Protein AF-0000000076778149 (afdb_homodimer)

Solvent-accessible surface area (backbone atoms only — not comparable to full-atom values): 8488 Å² total; per-residue (Å²): 117,66,64,64,52,49,52,50,54,50,52,51,50,52,52,38,50,49,49,32,50,40,28,52,49,43,39,54,50,60,76,60,55,52,89,87,49,59,64,45,72,48,73,54,63,72,42,43,56,96,41,44,68,60,49,40,50,53,34,48,50,52,28,49,51,37,50,51,53,50,53,53,50,63,70,70,106,116,65,65,62,51,50,50,51,51,50,52,50,50,51,52,39,52,50,49,34,51,40,29,52,48,44,40,53,50,63,75,60,55,52,90,86,50,61,64,45,73,48,74,56,65,72,42,44,56,95,41,43,68,61,49,40,50,53,35,49,50,51,30,51,51,37,50,52,52,49,52,52,51,63,72,71,106

Organism: Aegilops tauschii subsp. strangulata (NCBI:txid200361)

Structure (mmCIF, N/CA/C/O backbone):
data_AF-0000000076778149-model_v1
#
loop_
_entity.id
_entity.type
_entity.pdbx_description
1 polymer 'Prefoldin subunit 1'
#
loop_
_atom_site.group_PDB
_atom_site.id
_atom_site.type_symbol
_atom_site.label_atom_id
_atom_site.label_alt_id
_atom_site.label_comp_id
_atom_site.label_asym_id
_atom_site.label_entity_id
_atom_site.label_seq_id
_atom_site.pdbx_PDB_ins_code
_atom_site.Cartn_x
_atom_site.Cartn_y
_atom_site.Cartn_z
_atom_site.occupancy
_atom_site.B_iso_or_equiv
_atom_site.auth_seq_id
_atom_site.auth_comp_id
_atom_site.auth_asym_id
_atom_site.auth_atom_id
_atom_site.pdbx_PDB_model_num
ATOM 1 N N . MET A 1 1 ? 15.352 -26.203 -13.938 1 41.06 1 MET A N 1
ATOM 2 C CA . MET A 1 1 ? 14.609 -25.75 -12.766 1 41.06 1 MET A CA 1
ATOM 3 C C . MET A 1 1 ? 14.938 -24.312 -12.422 1 41.06 1 MET A C 1
ATOM 5 O O . MET A 1 1 ? 14.406 -23.75 -11.461 1 41.06 1 MET A O 1
ATOM 9 N N . ALA A 1 2 ? 16.156 -23.906 -12.734 1 57.62 2 ALA A N 1
ATOM 10 C CA . ALA A 1 2 ? 16.781 -22.578 -12.625 1 57.62 2 ALA A CA 1
ATOM 11 C C . ALA A 1 2 ? 15.992 -21.547 -13.414 1 57.62 2 ALA A C 1
ATOM 13 O O . ALA A 1 2 ? 15.859 -20.391 -12.977 1 57.62 2 ALA A O 1
ATOM 14 N N . ALA A 1 3 ? 15.367 -22 -14.594 1 59.72 3 ALA A N 1
ATOM 15 C CA . ALA A 1 3 ? 14.641 -21.062 -15.445 1 59.72 3 ALA A CA 1
ATOM 16 C C . ALA A 1 3 ? 13.391 -20.547 -14.742 1 59.72 3 ALA A C 1
ATOM 18 O O . ALA A 1 3 ? 13.062 -19.359 -14.836 1 59.72 3 ALA A O 1
ATOM 19 N N . ALA A 1 4 ? 12.742 -21.547 -14.016 1 67.88 4 ALA A N 1
ATOM 20 C CA . ALA A 1 4 ? 11.5 -21.172 -13.344 1 67.88 4 ALA A CA 1
ATOM 21 C C . ALA A 1 4 ? 11.758 -20.203 -12.203 1 67.88 4 ALA A C 1
ATOM 23 O O . ALA A 1 4 ? 11.008 -19.25 -12.008 1 67.88 4 ALA A O 1
ATOM 24 N N . ALA A 1 5 ? 13 -20.422 -11.633 1 71.62 5 ALA A N 1
ATOM 25 C CA . ALA A 1 5 ? 13.375 -1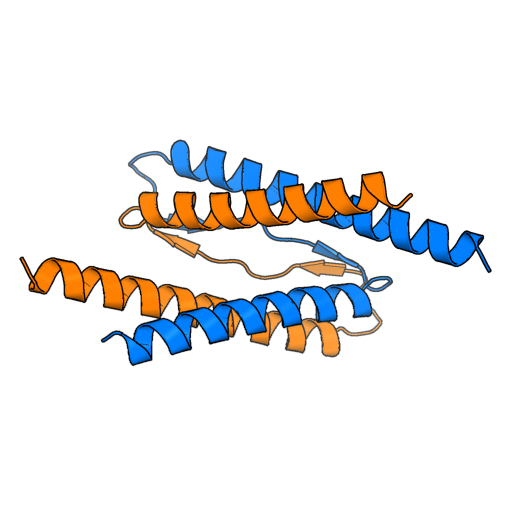9.547 -10.523 1 71.62 5 ALA A CA 1
ATOM 26 C C . ALA A 1 5 ? 13.711 -18.141 -11.031 1 71.62 5 ALA A C 1
ATOM 28 O O . ALA A 1 5 ? 13.359 -17.141 -10.398 1 71.62 5 ALA A O 1
ATOM 29 N N . GLY A 1 6 ? 14.289 -18.141 -12.172 1 74.25 6 GLY A N 1
ATOM 30 C CA . GLY A 1 6 ? 14.641 -16.859 -12.758 1 74.25 6 GLY A CA 1
ATOM 31 C C . GLY A 1 6 ? 13.43 -16.031 -13.156 1 74.25 6 GLY A C 1
ATOM 32 O O . GLY A 1 6 ? 13.406 -14.812 -12.961 1 74.25 6 GLY A O 1
ATOM 33 N N . LYS A 1 7 ? 12.453 -16.797 -13.656 1 81.25 7 LYS A N 1
ATOM 34 C CA . LYS A 1 7 ? 11.234 -16.109 -14.078 1 81.25 7 LYS A CA 1
ATOM 35 C C . LYS A 1 7 ? 10.492 -15.531 -12.883 1 81.25 7 LYS A C 1
ATOM 37 O O . LYS A 1 7 ? 9.93 -14.438 -12.969 1 81.25 7 LYS A O 1
ATOM 42 N N . GLU A 1 8 ? 10.625 -16.297 -11.797 1 81 8 GLU A N 1
ATOM 43 C CA . GLU A 1 8 ? 9.938 -15.82 -10.602 1 81 8 GLU A CA 1
ATOM 44 C C . GLU A 1 8 ? 10.594 -14.562 -10.047 1 81 8 GLU A C 1
ATOM 46 O O . GLU A 1 8 ? 9.906 -13.633 -9.625 1 81 8 GLU A O 1
ATOM 51 N N . VAL A 1 9 ? 11.922 -14.539 -10.141 1 83.81 9 VAL A N 1
ATOM 52 C CA . VAL A 1 9 ? 12.648 -13.375 -9.648 1 83.81 9 VAL A CA 1
ATOM 53 C C . VAL A 1 9 ? 12.367 -12.172 -10.547 1 83.81 9 VAL A C 1
ATOM 55 O O . VAL A 1 9 ? 12.188 -11.055 -10.055 1 83.81 9 VAL A O 1
ATOM 58 N N . ASP A 1 10 ? 12.234 -12.43 -11.789 1 85.5 10 ASP A N 1
ATOM 59 C CA . ASP A 1 10 ? 11.953 -11.359 -12.734 1 85.5 10 ASP A CA 1
ATOM 60 C C . ASP A 1 10 ? 10.562 -10.773 -12.5 1 85.5 10 ASP A C 1
ATOM 62 O O . ASP A 1 10 ? 10.375 -9.555 -12.547 1 85.5 10 ASP A O 1
ATOM 66 N N . MET A 1 11 ? 9.664 -11.633 -12.219 1 83.12 11 MET A N 1
ATOM 67 C CA . MET A 1 11 ? 8.289 -11.188 -11.977 1 83.12 11 MET A CA 1
ATOM 68 C C . MET A 1 11 ? 8.195 -10.383 -10.688 1 83.12 11 MET A C 1
ATOM 70 O O . MET A 1 11 ? 7.477 -9.375 -10.633 1 83.12 11 MET A O 1
ATOM 74 N N . LYS A 1 12 ? 8.961 -10.805 -9.781 1 83.19 12 LYS A N 1
ATOM 75 C CA . LYS A 1 12 ? 8.977 -10.07 -8.516 1 83.19 12 LYS A CA 1
ATOM 76 C C . LYS A 1 12 ? 9.594 -8.688 -8.695 1 83.19 12 LYS A C 1
ATOM 78 O O . LYS A 1 12 ? 9.109 -7.707 -8.133 1 83.19 12 LYS A O 1
ATOM 83 N N . LYS A 1 13 ? 10.562 -8.703 -9.469 1 88.88 13 LYS A N 1
ATOM 84 C CA . LYS A 1 13 ? 11.211 -7.426 -9.742 1 88.88 13 LYS A CA 1
ATOM 85 C C . LYS A 1 13 ? 10.266 -6.469 -10.461 1 88.88 13 LYS A C 1
ATOM 87 O O . LYS A 1 13 ? 10.195 -5.281 -10.125 1 88.88 13 LYS A O 1
ATOM 92 N N . MET A 1 14 ? 9.555 -6.969 -11.312 1 87.06 14 MET A N 1
ATOM 93 C CA . MET A 1 14 ? 8.602 -6.16 -12.07 1 87.06 14 MET A CA 1
ATOM 94 C C . MET A 1 14 ? 7.516 -5.602 -11.156 1 87.06 14 MET A C 1
ATOM 96 O O . MET A 1 14 ? 7.16 -4.426 -11.258 1 87.06 14 MET A O 1
ATOM 100 N N . GLU A 1 15 ? 7.082 -6.387 -10.289 1 85.44 15 GLU A N 1
ATOM 101 C CA . GLU A 1 15 ? 6.043 -5.957 -9.359 1 85.44 15 GLU A CA 1
ATOM 102 C C . GLU A 1 15 ? 6.559 -4.871 -8.414 1 85.44 15 GLU A C 1
ATOM 104 O O . GLU A 1 15 ? 5.848 -3.908 -8.117 1 85.44 15 GLU A O 1
ATOM 109 N N . LEU A 1 16 ? 7.758 -5.062 -8.023 1 89 16 LEU A N 1
ATOM 110 C CA . LEU A 1 16 ? 8.359 -4.078 -7.129 1 89 16 LEU A CA 1
ATOM 111 C C . LEU A 1 16 ? 8.586 -2.752 -7.848 1 89 16 LEU A C 1
ATOM 113 O O . LEU A 1 16 ? 8.414 -1.685 -7.258 1 89 16 LEU A O 1
ATOM 117 N N . MET A 1 17 ? 8.875 -2.877 -9.062 1 92.88 17 MET A N 1
ATOM 118 C CA . MET A 1 17 ? 9.062 -1.663 -9.852 1 92.88 17 MET A CA 1
ATOM 119 C C . MET A 1 17 ? 7.746 -0.909 -10.008 1 92.88 17 MET A C 1
ATOM 121 O O . MET A 1 17 ? 7.723 0.323 -9.961 1 92.88 17 MET A O 1
ATOM 125 N N . LYS A 1 18 ? 6.746 -1.643 -10.156 1 89.31 18 LYS A N 1
ATOM 126 C CA . LYS A 1 18 ? 5.422 -1.029 -10.219 1 89.31 18 LYS A CA 1
ATOM 127 C C . LYS A 1 18 ? 5.055 -0.363 -8.898 1 89.31 18 LYS A C 1
ATOM 129 O O . LYS A 1 18 ? 4.496 0.734 -8.883 1 89.31 18 LYS A O 1
ATOM 134 N N . GLU A 1 19 ? 5.395 -1.035 -7.875 1 90.5 19 GLU A N 1
ATOM 135 C CA . GLU A 1 19 ? 5.121 -0.503 -6.543 1 90.5 19 GLU A CA 1
ATOM 136 C C . GLU A 1 19 ? 5.895 0.786 -6.293 1 90.5 19 GLU A C 1
ATOM 138 O O . GLU A 1 19 ? 5.348 1.753 -5.758 1 90.5 19 GLU A O 1
ATOM 143 N N . VAL A 1 20 ? 7.129 0.794 -6.688 1 95.25 20 V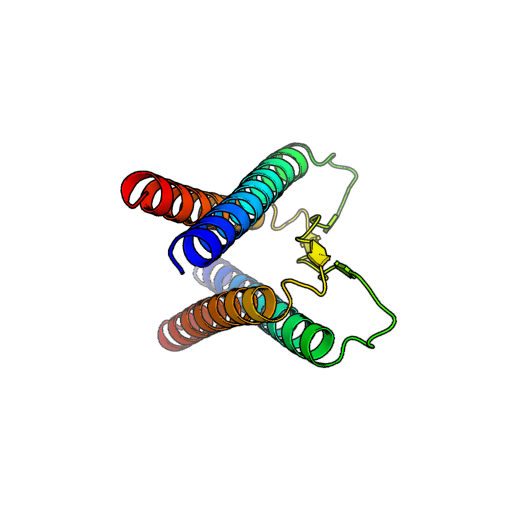AL A N 1
ATOM 144 C CA . VAL A 1 20 ? 7.969 1.981 -6.555 1 95.25 20 VAL A CA 1
ATOM 145 C C . VAL A 1 20 ? 7.34 3.146 -7.32 1 95.25 20 VAL A C 1
ATOM 147 O O . VAL A 1 20 ? 7.172 4.238 -6.77 1 95.25 20 VAL A O 1
ATOM 150 N N . ARG A 1 21 ? 7 2.846 -8.508 1 94.81 21 ARG A N 1
ATOM 151 C CA . ARG A 1 21 ? 6.398 3.891 -9.336 1 94.81 21 ARG A CA 1
ATOM 152 C C . ARG A 1 21 ? 5.09 4.383 -8.727 1 94.81 21 ARG A C 1
ATOM 154 O O . ARG A 1 21 ? 4.824 5.586 -8.695 1 94.81 21 ARG A O 1
ATOM 161 N N . ALA A 1 22 ? 4.285 3.482 -8.227 1 92.62 22 ALA A N 1
ATOM 162 C CA . ALA A 1 22 ? 2.994 3.836 -7.637 1 92.62 22 ALA A CA 1
ATOM 163 C C . ALA A 1 22 ? 3.17 4.781 -6.453 1 92.62 22 ALA A C 1
ATOM 165 O O . ALA A 1 22 ? 2.432 5.758 -6.312 1 92.62 22 ALA A O 1
ATOM 166 N N . HIS A 1 23 ? 4.184 4.504 -5.637 1 94.56 23 HIS A N 1
ATOM 167 C CA . HIS A 1 23 ? 4.422 5.359 -4.477 1 94.56 23 HIS A CA 1
ATOM 168 C C . HIS A 1 23 ? 4.984 6.711 -4.898 1 94.56 23 HIS A C 1
ATOM 170 O O . HIS A 1 23 ? 4.621 7.742 -4.324 1 94.56 23 HIS A O 1
ATOM 176 N N . GLN A 1 24 ? 5.809 6.703 -5.973 1 96.94 24 GLN A N 1
ATOM 177 C CA . GLN A 1 24 ? 6.355 7.953 -6.488 1 96.94 24 GLN A CA 1
ATOM 178 C C . GLN A 1 24 ? 5.25 8.844 -7.055 1 96.94 24 GLN A C 1
ATOM 180 O O . GLN A 1 24 ? 5.215 10.047 -6.789 1 96.94 24 GLN A O 1
ATOM 185 N N . VAL A 1 25 ? 4.418 8.234 -7.723 1 95.69 25 VAL A N 1
ATOM 186 C CA . VAL A 1 25 ? 3.295 8.961 -8.305 1 95.69 25 VAL A CA 1
ATOM 187 C C . VAL A 1 25 ? 2.398 9.508 -7.199 1 95.69 25 VAL A C 1
ATOM 189 O O . VAL A 1 25 ? 2.025 10.68 -7.215 1 95.69 25 VAL A O 1
ATOM 192 N N . ALA A 1 26 ? 2.129 8.727 -6.266 1 94.69 26 ALA A N 1
ATOM 193 C CA . ALA A 1 26 ? 1.263 9.156 -5.168 1 94.69 26 ALA A CA 1
ATOM 194 C C . ALA A 1 26 ? 1.859 10.344 -4.426 1 94.69 26 ALA A C 1
ATOM 196 O O . ALA A 1 26 ? 1.153 11.305 -4.113 1 94.69 26 ALA A O 1
ATOM 197 N N . ILE A 1 27 ? 3.125 10.305 -4.219 1 96.38 27 ILE A N 1
ATOM 198 C CA . ILE A 1 27 ? 3.799 11.391 -3.521 1 96.38 27 ILE A CA 1
ATOM 199 C C . ILE A 1 27 ? 3.715 12.6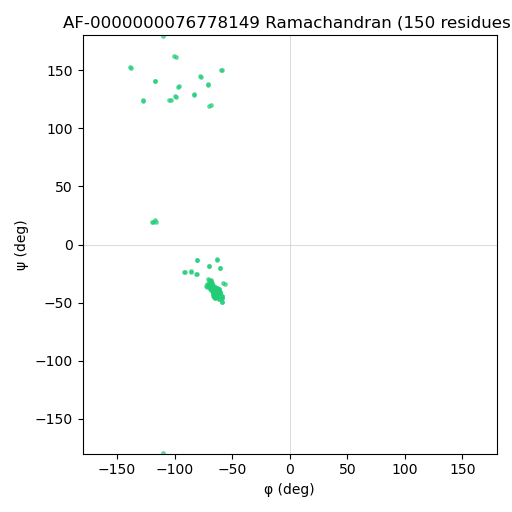72 -4.355 1 96.38 27 ILE A C 1
ATOM 201 O O . ILE A 1 27 ? 3.416 13.742 -3.832 1 96.38 27 ILE A O 1
ATOM 205 N N . GLY A 1 28 ? 3.988 12.531 -5.617 1 96.38 28 GLY A N 1
ATOM 206 C CA . GLY A 1 28 ? 3.867 13.68 -6.504 1 96.38 28 GLY A CA 1
ATOM 207 C C . GLY A 1 28 ? 2.469 14.273 -6.527 1 96.38 28 GLY A C 1
ATOM 208 O O . GLY A 1 28 ? 2.301 15.492 -6.461 1 96.38 28 GLY A O 1
ATOM 209 N N . GLU A 1 29 ? 1.438 13.406 -6.637 1 94.62 29 GLU A N 1
ATOM 210 C CA . GLU A 1 29 ? 0.051 13.859 -6.688 1 94.62 29 GLU A CA 1
ATOM 211 C C . GLU A 1 29 ? -0.365 14.516 -5.379 1 94.62 29 GLU A C 1
ATOM 213 O O . GLU A 1 29 ? -1.027 15.562 -5.383 1 94.62 29 GLU A O 1
ATOM 218 N N . LEU A 1 30 ? 0.098 13.984 -4.328 1 93.75 30 LEU A N 1
ATOM 219 C CA . LEU A 1 30 ? -0.21 14.547 -3.014 1 93.75 30 LEU A CA 1
ATOM 220 C C . LEU A 1 30 ? 0.429 15.922 -2.848 1 93.75 30 LEU A C 1
ATOM 222 O O . LEU A 1 30 ? -0.218 16.859 -2.371 1 93.75 30 LEU A O 1
ATOM 226 N N . ASN A 1 31 ? 1.622 16.031 -3.305 1 95.25 31 ASN A N 1
ATOM 227 C CA . ASN A 1 31 ? 2.355 17.281 -3.172 1 95.25 31 ASN A CA 1
ATOM 228 C C . ASN A 1 31 ? 1.773 18.375 -4.07 1 95.25 31 ASN A C 1
ATOM 230 O O . ASN A 1 31 ? 2.012 19.562 -3.846 1 95.25 31 ASN A O 1
ATOM 234 N N . ASN A 1 32 ? 1.028 17.875 -5.023 1 94.94 32 ASN A N 1
ATOM 235 C CA . ASN A 1 32 ? 0.515 18.828 -6 1 94.94 32 ASN A CA 1
ATOM 236 C C . ASN A 1 32 ? -1.009 18.891 -5.965 1 94.94 32 ASN A C 1
ATOM 238 O O . ASN A 1 32 ? -1.637 19.328 -6.938 1 94.94 32 ASN A O 1
ATOM 242 N N . LEU A 1 33 ? -1.562 18.516 -4.969 1 92.75 33 LEU A N 1
ATOM 243 C CA . LEU A 1 33 ? -3.016 18.531 -4.848 1 92.75 33 LEU A CA 1
ATOM 244 C C . LEU A 1 33 ? -3.527 19.969 -4.762 1 92.75 33 LEU A C 1
ATOM 246 O O . LEU A 1 33 ? -3.131 20.719 -3.871 1 92.75 33 LEU A O 1
ATOM 250 N N . PRO A 1 34 ? -4.32 20.344 -5.695 1 94.75 34 PRO A N 1
ATOM 251 C CA . PRO A 1 34 ? -4.852 21.703 -5.633 1 94.75 34 PRO A CA 1
ATOM 252 C C . PRO A 1 34 ? -5.637 21.969 -4.352 1 94.75 34 PRO A C 1
ATOM 254 O O . PRO A 1 34 ? -6.246 21.062 -3.793 1 94.75 34 PRO A O 1
ATOM 257 N N . PRO A 1 35 ? -5.613 23.188 -3.949 1 93 35 PRO A N 1
ATOM 258 C CA . PRO A 1 35 ? -6.328 23.547 -2.721 1 93 35 PRO A CA 1
ATOM 259 C C . PRO A 1 35 ? -7.828 23.266 -2.805 1 93 35 PRO A C 1
ATOM 261 O O . PRO A 1 35 ? -8.484 23.078 -1.776 1 93 35 PRO A O 1
ATOM 264 N N . SER A 1 36 ? -8.32 23.156 -3.961 1 93.94 36 SER A N 1
ATOM 265 C CA . SER A 1 36 ? -9.75 22.953 -4.156 1 93.94 36 SER A CA 1
ATOM 266 C C . SER A 1 36 ? -10.133 21.484 -3.949 1 93.94 36 SER A C 1
ATOM 268 O O . SER A 1 36 ? -11.312 21.156 -3.787 1 93.94 36 SER A O 1
ATOM 270 N N . ARG A 1 37 ? -9.109 20.688 -3.924 1 92.44 37 ARG A N 1
ATOM 271 C CA . ARG A 1 37 ? -9.391 19.25 -3.803 1 92.44 37 ARG A CA 1
ATOM 272 C C . ARG A 1 37 ? -9.227 18.781 -2.361 1 92.44 37 ARG A C 1
ATOM 274 O O . ARG A 1 37 ? -8.133 18.875 -1.795 1 92.44 37 ARG A O 1
ATOM 281 N N . ALA A 1 38 ? -10.266 18.125 -1.842 1 91.19 38 ALA A N 1
ATOM 282 C CA . ALA A 1 38 ? -10.312 17.75 -0.429 1 91.19 38 ALA A CA 1
ATOM 283 C C . ALA A 1 38 ? -9.719 16.359 -0.204 1 91.19 38 ALA A C 1
ATOM 285 O O . ALA A 1 38 ? -9.281 16.047 0.902 1 91.19 38 ALA A O 1
ATOM 286 N N . ALA A 1 39 ? -9.734 15.594 -1.229 1 90 39 ALA A N 1
ATOM 287 C CA . ALA A 1 39 ? -9.328 14.195 -1.046 1 90 39 ALA A CA 1
ATOM 288 C C . ALA A 1 39 ? -8.453 13.727 -2.197 1 90 39 ALA A C 1
ATOM 290 O O . ALA A 1 39 ? -8.453 14.32 -3.279 1 90 39 ALA A O 1
ATOM 291 N N . TYR A 1 40 ? -7.629 12.797 -1.913 1 91.38 40 TYR A N 1
ATOM 292 C CA . TYR A 1 40 ? -6.77 12.109 -2.871 1 91.38 40 TYR A CA 1
ATOM 293 C C . TYR A 1 40 ? -6.922 10.602 -2.76 1 91.38 40 TYR A C 1
ATOM 295 O O . TYR A 1 40 ? -6.785 10.031 -1.673 1 91.38 40 TYR A O 1
ATOM 303 N N . GLN A 1 41 ? -7.227 10.023 -3.805 1 87.56 41 GLN A N 1
ATOM 304 C CA . GLN A 1 41 ? -7.242 8.562 -3.855 1 87.56 41 GLN A CA 1
ATOM 305 C C . GLN A 1 41 ? -6.027 8.023 -4.605 1 87.56 41 GLN A C 1
ATOM 307 O O . GLN A 1 41 ? -5.859 8.289 -5.797 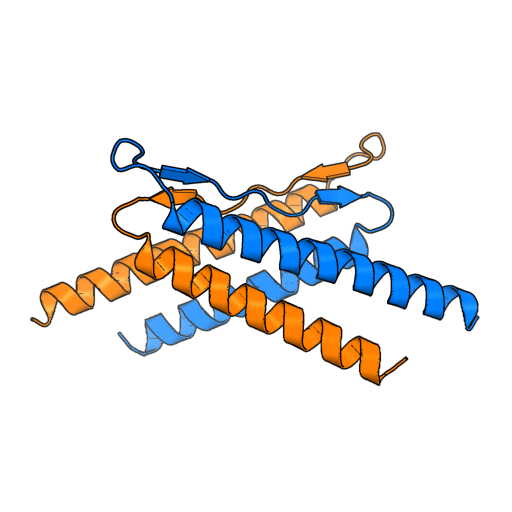1 87.56 41 GLN A O 1
ATOM 312 N N . LYS A 1 42 ? -5.344 7.242 -4.039 1 87.38 42 LYS A N 1
ATOM 313 C CA . LYS A 1 42 ? -4.141 6.648 -4.613 1 87.38 42 LYS A CA 1
ATOM 314 C C . LYS A 1 42 ? -4.492 5.535 -5.598 1 87.38 42 LYS A C 1
ATOM 316 O O . LYS A 1 42 ? -5.441 4.781 -5.379 1 87.38 42 LYS A O 1
ATOM 321 N N . THR A 1 43 ? -3.654 5.445 -6.676 1 84.94 43 THR A N 1
ATOM 322 C CA . THR A 1 43 ? -3.713 4.281 -7.551 1 84.94 43 THR A CA 1
ATOM 323 C C . THR A 1 43 ? -2.9 3.125 -6.973 1 84.94 43 THR A C 1
ATOM 325 O O . THR A 1 43 ? -1.729 3.295 -6.629 1 84.94 43 THR A O 1
ATOM 328 N N . CYS A 1 44 ? -3.512 1.969 -6.891 1 87 44 CYS A N 1
ATOM 329 C CA . CYS A 1 44 ? -2.832 0.841 -6.262 1 87 44 CYS A CA 1
ATOM 330 C C . CYS A 1 44 ? -2.457 -0.214 -7.293 1 87 44 CYS A C 1
ATOM 332 O O . CYS A 1 44 ? -2.736 -0.052 -8.484 1 87 44 CYS A O 1
ATOM 334 N N . ASN A 1 45 ? -1.873 -1.239 -6.781 1 81.06 45 ASN A N 1
ATOM 335 C CA . ASN A 1 45 ? -1.336 -2.318 -7.602 1 81.06 45 ASN A CA 1
ATOM 336 C C . ASN A 1 45 ? -2.449 -3.152 -8.234 1 81.06 45 ASN A C 1
ATOM 338 O O . ASN A 1 45 ? -3.486 -3.383 -7.605 1 81.06 45 ASN A O 1
ATOM 342 N N . ILE A 1 46 ? -2.139 -3.398 -9.438 1 85.62 46 ILE A N 1
ATOM 343 C CA . ILE A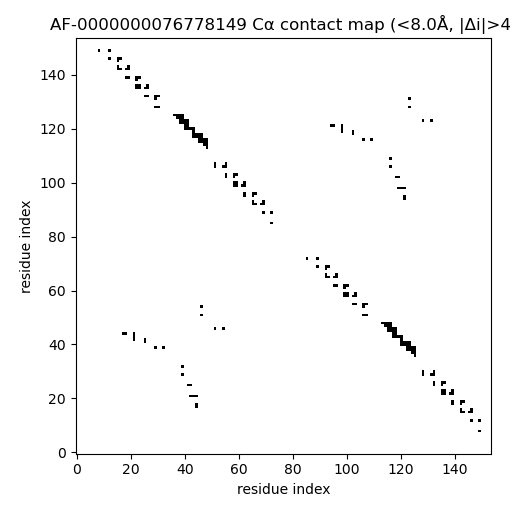 1 46 ? -2.969 -4.383 -10.133 1 85.62 46 ILE A CA 1
ATOM 344 C C . ILE A 1 46 ? -2.293 -5.75 -10.086 1 85.62 46 ILE A C 1
ATOM 346 O O . ILE A 1 46 ? -1.081 -5.859 -10.281 1 85.62 46 ILE A O 1
ATOM 350 N N . PHE A 1 47 ? -3.107 -6.734 -9.797 1 87.19 47 PHE A N 1
ATOM 351 C CA . PHE A 1 47 ? -2.607 -8.102 -9.766 1 87.19 47 PHE A CA 1
ATOM 352 C C . PHE A 1 47 ? -3.295 -8.953 -10.828 1 87.19 47 PHE A C 1
ATOM 354 O O . PHE A 1 47 ? -4.5 -8.812 -11.055 1 87.19 47 PHE A O 1
ATOM 361 N N . PHE A 1 48 ? -2.422 -9.781 -11.398 1 88.19 48 PHE A N 1
ATOM 362 C CA . PHE A 1 48 ? -2.98 -10.719 -12.367 1 88.19 48 PHE A CA 1
ATOM 363 C C . PHE A 1 48 ? -3.195 -12.086 -11.734 1 88.19 48 PHE A C 1
ATOM 365 O O . PHE A 1 48 ? -2.48 -12.469 -10.805 1 88.19 48 PHE A O 1
ATOM 372 N N . ARG A 1 49 ? -3.986 -12.859 -12.344 1 86.88 49 ARG A N 1
ATOM 373 C CA . ARG A 1 49 ? -4.363 -14.156 -11.797 1 86.88 49 ARG A CA 1
ATOM 374 C C . ARG A 1 49 ? -3.146 -15.07 -11.672 1 86.88 49 ARG A C 1
ATOM 376 O O . ARG A 1 49 ? -3.033 -15.828 -10.703 1 86.88 49 ARG A O 1
ATOM 383 N N . LYS A 1 50 ? -2.211 -15.016 -12.617 1 84.56 50 LYS A N 1
ATOM 384 C CA . LYS A 1 50 ? -1.025 -15.859 -12.602 1 84.56 50 LYS A CA 1
ATOM 385 C C . LYS A 1 50 ? -0.151 -15.562 -11.383 1 84.56 50 LYS A C 1
ATOM 387 O O . LYS A 1 50 ? 0.667 -16.391 -10.984 1 84.56 50 LYS A O 1
ATOM 392 N N . ASP A 1 51 ? -0.47 -14.406 -10.703 1 85.5 51 ASP A N 1
ATOM 393 C CA . ASP A 1 51 ? 0.366 -13.961 -9.594 1 85.5 51 ASP A CA 1
ATOM 394 C C . ASP A 1 51 ? -0.431 -13.906 -8.289 1 85.5 51 ASP A C 1
ATOM 396 O O . ASP A 1 51 ? -0.038 -13.227 -7.344 1 85.5 51 ASP A O 1
ATOM 400 N N . ILE A 1 52 ? -1.53 -14.562 -8.188 1 87.75 52 ILE A N 1
ATOM 401 C CA . ILE A 1 52 ? -2.453 -14.422 -7.07 1 87.75 52 ILE A CA 1
ATOM 402 C C . ILE A 1 52 ? -1.758 -14.836 -5.773 1 87.75 52 ILE A C 1
ATOM 404 O O . ILE A 1 52 ? -1.921 -14.18 -4.738 1 87.75 52 ILE A O 1
ATOM 408 N N . LYS A 1 53 ? -0.965 -15.852 -5.906 1 88.94 53 LYS A N 1
ATOM 409 C CA . LYS A 1 53 ? -0.302 -16.328 -4.695 1 88.94 53 LYS A CA 1
ATOM 410 C C . LYS A 1 53 ? 0.686 -15.289 -4.168 1 88.94 53 LYS A C 1
ATOM 412 O O . LYS A 1 53 ? 0.713 -15 -2.969 1 88.94 53 LYS A O 1
ATOM 417 N N . SER A 1 54 ? 1.414 -14.766 -5.074 1 88.31 54 SER A N 1
ATOM 418 C CA . SER A 1 54 ? 2.383 -13.75 -4.676 1 88.31 54 SER A CA 1
ATOM 419 C C . SER A 1 54 ? 1.687 -12.469 -4.219 1 88.31 54 SER A C 1
ATOM 421 O O . SER A 1 54 ? 2.162 -11.789 -3.305 1 88.31 54 SER A O 1
ATOM 423 N N . ALA A 1 55 ? 0.584 -12.195 -4.816 1 88.88 55 ALA A N 1
ATOM 424 C CA . ALA A 1 55 ? -0.194 -11.016 -4.426 1 88.88 55 ALA A CA 1
ATOM 425 C C . ALA A 1 55 ? -0.755 -11.18 -3.014 1 88.88 55 ALA A C 1
ATOM 427 O O . ALA A 1 55 ? -0.646 -10.266 -2.189 1 88.88 55 ALA A O 1
ATOM 428 N N . VAL A 1 56 ? -1.239 -12.328 -2.729 1 93.31 56 VAL A N 1
ATOM 429 C CA . VAL A 1 56 ? -1.783 -12.602 -1.403 1 93.31 56 VAL A CA 1
ATOM 430 C C . VAL A 1 56 ? -0.673 -12.508 -0.359 1 93.31 56 VAL A C 1
ATOM 432 O O . VAL A 1 56 ? -0.856 -11.906 0.699 1 93.31 56 VAL A O 1
ATOM 435 N N . ALA A 1 57 ? 0.44 -12.992 -0.709 1 91.81 57 ALA A N 1
ATOM 436 C CA . ALA A 1 57 ? 1.573 -12.961 0.212 1 91.81 57 ALA A CA 1
ATOM 437 C C . ALA A 1 57 ? 2.012 -11.523 0.49 1 91.81 57 ALA A C 1
ATOM 439 O O . ALA A 1 57 ? 2.293 -11.164 1.636 1 91.81 57 ALA A O 1
ATOM 440 N N . SER A 1 58 ? 2.088 -10.789 -0.52 1 88.62 58 SER A N 1
ATOM 441 C CA . SER A 1 58 ? 2.492 -9.391 -0.37 1 88.62 58 SER A CA 1
ATOM 442 C C . SER A 1 58 ? 1.479 -8.609 0.459 1 88.62 58 SER A C 1
ATOM 444 O O . SER A 1 58 ? 1.857 -7.824 1.332 1 88.62 58 SER A O 1
ATOM 446 N N . GLN A 1 59 ? 0.186 -8.875 0.241 1 92.44 59 GLN A N 1
ATOM 447 C CA . GLN A 1 59 ? -0.853 -8.188 1.005 1 92.44 59 GLN A CA 1
ATOM 448 C C . GLN A 1 59 ? -0.86 -8.656 2.459 1 92.44 59 GLN A C 1
ATOM 450 O O . GLN A 1 59 ? -1.118 -7.859 3.367 1 92.44 59 GLN A O 1
ATOM 455 N N . GLN A 1 60 ? -0.542 -9.875 2.641 1 95.62 60 GLN A N 1
ATOM 456 C CA . GLN A 1 60 ? -0.463 -10.406 4 1 95.62 60 GLN A CA 1
ATOM 457 C C . GLN A 1 60 ? 0.681 -9.758 4.773 1 95.62 60 GLN A C 1
ATOM 459 O O . GLN A 1 60 ? 0.53 -9.43 5.953 1 95.62 60 GLN A O 1
ATOM 464 N N . LYS A 1 61 ? 1.732 -9.562 4.125 1 90.75 61 LYS A N 1
ATOM 465 C CA . LYS A 1 61 ? 2.867 -8.906 4.766 1 90.75 61 LYS A CA 1
ATOM 466 C C . LYS A 1 61 ? 2.521 -7.48 5.168 1 90.75 61 LYS A C 1
ATOM 468 O O . LYS A 1 61 ? 2.844 -7.043 6.277 1 90.75 61 LYS A O 1
ATOM 473 N N . GLN A 1 62 ? 1.923 -6.859 4.285 1 90.19 62 GLN A N 1
ATOM 474 C CA . GLN A 1 62 ? 1.512 -5.492 4.574 1 90.19 62 GLN A CA 1
ATOM 475 C C . GLN A 1 62 ? 0.493 -5.453 5.711 1 90.19 62 GLN A C 1
ATOM 477 O O . GLN A 1 62 ? 0.526 -4.555 6.555 1 90.19 62 GLN A O 1
ATOM 482 N N . LEU A 1 63 ? -0.406 -6.379 5.754 1 95.06 63 LEU A N 1
ATOM 483 C CA . LEU A 1 63 ? -1.378 -6.512 6.832 1 95.06 63 LEU A CA 1
ATOM 484 C C . LEU A 1 63 ? -0.678 -6.695 8.172 1 95.06 63 LEU A C 1
ATOM 486 O O . LEU A 1 63 ? -1.002 -6.008 9.148 1 95.06 63 LEU A O 1
ATOM 490 N N . ASP A 1 64 ? 0.303 -7.523 8.148 1 96.5 64 ASP A N 1
ATOM 491 C CA . ASP A 1 64 ? 1.036 -7.801 9.383 1 96.5 64 ASP A CA 1
ATOM 492 C C . ASP A 1 64 ? 1.783 -6.559 9.867 1 96.5 64 ASP A C 1
ATOM 494 O O . ASP A 1 64 ? 1.823 -6.281 11.062 1 96.5 64 ASP A O 1
ATOM 498 N N . ILE A 1 65 ? 2.357 -5.891 9.016 1 89.5 65 ILE A N 1
ATOM 499 C CA . ILE A 1 65 ? 3.084 -4.668 9.352 1 89.5 65 ILE A CA 1
ATOM 500 C C . ILE A 1 65 ? 2.123 -3.645 9.953 1 89.5 65 ILE A C 1
ATOM 502 O O . ILE A 1 65 ? 2.424 -3.027 10.977 1 89.5 65 ILE A O 1
ATOM 506 N N . ALA A 1 66 ? 0.998 -3.482 9.312 1 92 66 ALA A N 1
ATOM 507 C CA . ALA A 1 66 ? 0.011 -2.52 9.797 1 92 66 ALA A CA 1
ATOM 508 C C . ALA A 1 66 ? -0.5 -2.908 11.18 1 92 66 ALA A C 1
ATOM 510 O O . ALA A 1 66 ? -0.64 -2.055 12.062 1 92 66 ALA A O 1
ATOM 511 N N . LYS A 1 67 ? -0.754 -4.184 11.367 1 95.75 67 LYS A N 1
ATOM 512 C CA . LYS A 1 67 ? -1.203 -4.672 12.664 1 95.75 67 LYS A CA 1
ATOM 513 C C . LYS A 1 67 ? -0.15 -4.422 13.742 1 95.75 67 LYS A C 1
ATOM 515 O O . LYS A 1 67 ? -0.48 -4.023 14.859 1 95.75 67 LYS A O 1
ATOM 520 N N . ALA A 1 68 ? 1.024 -4.633 13.336 1 94.88 68 ALA A N 1
ATOM 521 C CA . ALA A 1 68 ? 2.113 -4.426 14.289 1 94.88 68 ALA A CA 1
ATOM 522 C C . ALA A 1 68 ? 2.223 -2.957 14.688 1 94.88 68 ALA A C 1
ATOM 524 O O . ALA A 1 68 ? 2.436 -2.639 15.859 1 94.88 68 ALA A O 1
ATOM 525 N N . LYS A 1 69 ? 2.115 -2.137 13.805 1 89.56 69 LYS A N 1
ATOM 526 C CA . LYS A 1 69 ? 2.158 -0.704 14.078 1 89.56 69 LYS A CA 1
ATOM 527 C C . LYS A 1 69 ? 0.997 -0.283 14.977 1 89.56 69 LYS A C 1
ATOM 529 O O . LYS A 1 69 ? 1.172 0.535 15.883 1 89.56 69 LYS A O 1
ATOM 534 N N . LEU A 1 70 ? -0.151 -0.804 14.727 1 92.31 70 LEU A N 1
ATOM 535 C CA . LEU A 1 70 ? -1.336 -0.502 15.523 1 92.31 70 LEU A CA 1
ATOM 536 C C . LEU A 1 70 ? -1.156 -0.97 16.969 1 92.31 70 LEU A C 1
ATOM 538 O O . LEU A 1 70 ? -1.483 -0.241 17.906 1 92.31 70 LEU A O 1
ATOM 542 N N . GLN A 1 71 ? -0.632 -2.109 17.109 1 93.81 71 GLN A N 1
ATOM 543 C CA . GLN A 1 71 ? -0.392 -2.674 18.438 1 93.81 71 GLN A CA 1
ATOM 544 C C . GLN A 1 71 ? 0.596 -1.82 19.219 1 93.81 71 GLN A C 1
ATOM 546 O O . GLN A 1 71 ? 0.412 -1.598 20.422 1 93.81 71 GLN A O 1
ATOM 551 N N . LYS A 1 72 ? 1.588 -1.346 18.531 1 91.62 72 LYS A N 1
ATOM 552 C CA . LYS A 1 72 ? 2.592 -0.504 19.188 1 91.62 72 LYS A CA 1
ATOM 553 C C . LYS A 1 72 ? 1.983 0.813 19.656 1 91.62 72 LYS A C 1
ATOM 555 O O . LYS A 1 72 ? 2.328 1.311 20.734 1 91.62 72 LYS A O 1
ATOM 560 N N . LEU A 1 73 ? 1.099 1.305 18.906 1 87.44 73 LEU A N 1
ATOM 561 C CA . LEU A 1 73 ? 0.442 2.555 19.281 1 87.44 73 LEU A CA 1
ATOM 562 C C . LEU A 1 73 ? -0.487 2.352 20.469 1 87.44 73 LEU A C 1
ATOM 564 O O . LEU A 1 73 ? -0.606 3.229 21.328 1 87.44 73 LEU A O 1
ATOM 568 N N . ASP A 1 74 ? -1.062 1.296 20.516 1 88.94 74 ASP A N 1
ATOM 569 C CA . ASP A 1 74 ? -1.979 0.995 21.609 1 88.94 74 ASP A CA 1
ATOM 570 C C . ASP A 1 74 ? -1.223 0.779 22.906 1 88.94 74 ASP A C 1
ATOM 572 O O . ASP A 1 74 ? -1.737 1.082 23.984 1 88.94 74 ASP A O 1
ATOM 576 N N . GLN A 1 75 ? -0.087 0.321 22.703 1 85.62 75 GLN A N 1
ATOM 577 C CA . GLN A 1 75 ? 0.724 0.074 23.891 1 85.62 75 GLN A CA 1
ATOM 578 C C . GLN A 1 75 ? 1.384 1.358 24.391 1 85.62 75 GLN A C 1
ATOM 580 O O . GLN A 1 75 ? 1.725 1.474 25.562 1 85.62 75 GLN A O 1
ATOM 585 N N . ALA A 1 76 ? 1.582 2.309 23.5 1 77.38 76 ALA A N 1
ATOM 586 C CA . ALA A 1 76 ? 2.227 3.568 23.859 1 77.38 76 ALA A CA 1
ATOM 587 C C . ALA A 1 76 ? 1.213 4.566 24.406 1 77.38 76 ALA A C 1
ATOM 589 O O . ALA A 1 76 ? 1.589 5.57 25.016 1 77.38 76 ALA A O 1
ATOM 590 N N . SER A 1 77 ? -0.031 4.477 24.141 1 66.12 77 SER A N 1
ATOM 591 C CA . SER A 1 77 ? -1.054 5.379 24.656 1 66.12 77 SER A CA 1
ATOM 592 C C . SER A 1 77 ? -1.529 4.945 26.047 1 66.12 77 SER A C 1
ATOM 594 O O . SER A 1 77 ? -1.828 5.785 26.891 1 66.12 77 SER A O 1
ATOM 596 N N . MET B 1 1 ? -1.417 21.234 25.078 1 40.72 1 MET B N 1
ATOM 597 C CA . MET B 1 1 ? -0.549 20.797 23.984 1 40.72 1 MET B CA 1
ATOM 598 C C . MET B 1 1 ? -0.683 19.297 23.75 1 40.72 1 MET B C 1
ATOM 600 O O . MET B 1 1 ? -0.049 18.75 22.844 1 40.72 1 MET B O 1
ATOM 604 N N . ALA B 1 2 ? -0.936 18.609 24.844 1 58.91 2 ALA B N 1
ATOM 605 C CA . ALA B 1 2 ? -1.231 17.188 24.984 1 58.91 2 ALA B CA 1
ATOM 606 C C . ALA B 1 2 ? -2.434 16.781 24.141 1 58.91 2 ALA B C 1
ATOM 608 O O . ALA B 1 2 ? -2.461 15.695 23.562 1 58.91 2 ALA B O 1
ATOM 609 N N . ALA B 1 3 ? -3.461 17.766 24 1 60.62 3 ALA B N 1
ATOM 610 C CA . ALA B 1 3 ? -4.676 17.453 23.25 1 60.62 3 ALA B CA 1
ATOM 611 C C . ALA B 1 3 ? -4.375 17.25 21.781 1 60.62 3 ALA B C 1
ATOM 613 O O . ALA B 1 3 ? -4.934 16.359 21.141 1 60.62 3 ALA B O 1
ATOM 614 N N . ALA B 1 4 ? -3.42 18.141 21.312 1 68.88 4 ALA B N 1
ATOM 615 C CA . ALA B 1 4 ? -3.078 18.078 19.891 1 68.88 4 ALA B CA 1
ATOM 616 C C . ALA B 1 4 ? -2.34 16.781 19.562 1 68.88 4 ALA B C 1
ATOM 618 O O . ALA B 1 4 ? -2.6 16.156 18.547 1 68.88 4 ALA B O 1
ATOM 619 N N . ALA B 1 5 ? -1.577 16.344 20.625 1 72.19 5 ALA B N 1
ATOM 620 C CA . ALA B 1 5 ? -0.825 15.109 20.453 1 72.19 5 ALA B CA 1
ATOM 621 C C . ALA B 1 5 ? -1.753 13.898 20.453 1 72.19 5 ALA B C 1
ATOM 623 O O . ALA B 1 5 ? -1.566 12.961 19.672 1 72.19 5 ALA B O 1
ATOM 624 N N . GLY B 1 6 ? -2.734 13.992 21.266 1 74.81 6 GLY B N 1
ATOM 625 C CA . GLY B 1 6 ? -3.701 12.906 21.328 1 74.81 6 GLY B CA 1
ATOM 626 C C . GLY B 1 6 ? -4.512 12.75 20.062 1 74.81 6 GLY B C 1
ATOM 627 O O . GLY B 1 6 ? -4.777 11.625 19.625 1 74.81 6 GLY B O 1
ATOM 628 N N . LYS B 1 7 ? -4.816 13.938 19.516 1 81.75 7 LYS B N 1
ATOM 629 C CA . LYS B 1 7 ? -5.602 13.906 18.281 1 81.75 7 LYS B CA 1
ATOM 630 C C . LYS B 1 7 ? -4.797 13.312 17.125 1 81.75 7 LYS B C 1
ATOM 632 O O . LYS B 1 7 ? -5.34 12.578 16.297 1 81.75 7 LYS B O 1
ATOM 637 N N . GLU B 1 8 ? -3.512 13.602 17.219 1 81 8 GLU B N 1
ATOM 638 C CA . GLU B 1 8 ? -2.654 13.086 16.156 1 81 8 GLU B CA 1
ATOM 639 C C . GLU B 1 8 ? -2.525 11.57 16.234 1 81 8 GLU B C 1
ATOM 641 O O . GLU B 1 8 ? -2.559 10.875 15.219 1 81 8 GLU B O 1
ATOM 646 N N . VAL B 1 9 ? -2.457 11.086 17.484 1 83.88 9 VAL B N 1
ATOM 647 C CA . VAL B 1 9 ? -2.338 9.648 17.672 1 83.88 9 VAL B CA 1
ATOM 648 C C . VAL B 1 9 ? -3.637 8.961 17.266 1 83.88 9 VAL B C 1
ATOM 650 O O . VAL B 1 9 ? -3.611 7.895 16.625 1 83.88 9 VAL B O 1
ATOM 653 N N . ASP B 1 10 ? -4.707 9.602 17.531 1 85.62 10 ASP B N 1
ATOM 654 C CA . ASP B 1 10 ? -6.004 9.039 17.156 1 85.62 10 ASP B CA 1
ATOM 655 C C . ASP B 1 10 ? -6.164 8.969 15.648 1 85.62 10 ASP B C 1
ATOM 657 O O . ASP B 1 10 ? -6.688 7.98 15.117 1 85.62 10 ASP B O 1
ATOM 661 N N . MET B 1 11 ? -5.711 9.961 15.016 1 83.25 11 MET B N 1
ATOM 662 C CA . MET B 1 11 ? -5.812 10.016 13.555 1 83.25 11 MET B CA 1
ATOM 663 C C . MET B 1 11 ? -4.93 8.945 12.914 1 83.25 11 MET B C 1
ATOM 665 O O . MET B 1 11 ? -5.328 8.312 11.938 1 83.25 11 MET B O 1
ATOM 669 N N . LYS B 1 12 ? -3.832 8.781 13.523 1 83.12 12 LYS B N 1
ATOM 670 C CA . LYS B 1 12 ? -2.932 7.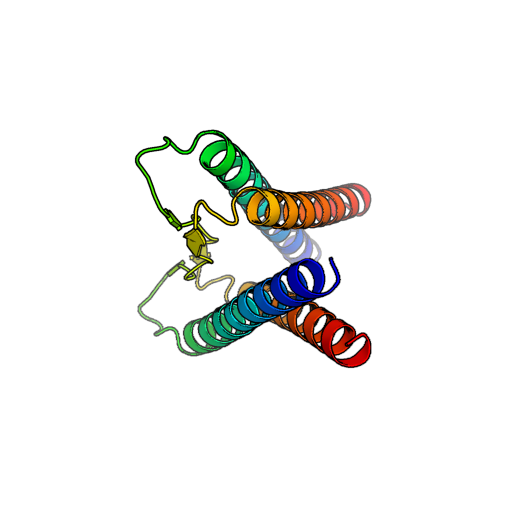746 13.016 1 83.12 12 LYS B CA 1
ATOM 671 C C . LYS B 1 12 ? -3.525 6.355 13.211 1 83.12 12 LYS B C 1
ATOM 673 O O . LYS B 1 12 ? -3.424 5.5 12.328 1 83.12 12 LYS B O 1
ATOM 678 N N . LYS B 1 13 ? -4.125 6.242 14.297 1 89 13 LYS B N 1
ATOM 679 C CA . LYS B 1 13 ? -4.766 4.961 14.57 1 89 13 LYS B CA 1
ATOM 680 C C . LYS B 1 13 ? -5.887 4.676 13.578 1 89 13 LYS B C 1
ATOM 682 O O . LYS B 1 13 ? -6.012 3.557 13.078 1 89 13 LYS B O 1
ATOM 687 N N . MET B 1 14 ? -6.566 5.633 13.281 1 87.12 14 MET B N 1
ATOM 688 C CA . MET B 1 14 ? -7.676 5.488 12.344 1 87.12 14 MET B CA 1
ATOM 689 C C . MET B 1 14 ? -7.168 5.125 10.953 1 87.12 14 MET B C 1
ATOM 691 O O . MET B 1 14 ? -7.727 4.246 10.289 1 87.12 14 MET B O 1
ATOM 695 N N . GLU B 1 15 ? -6.133 5.719 10.578 1 85.38 15 GLU B N 1
ATOM 696 C CA . GLU B 1 15 ? -5.551 5.441 9.273 1 85.38 15 GLU B CA 1
ATOM 697 C C . GLU B 1 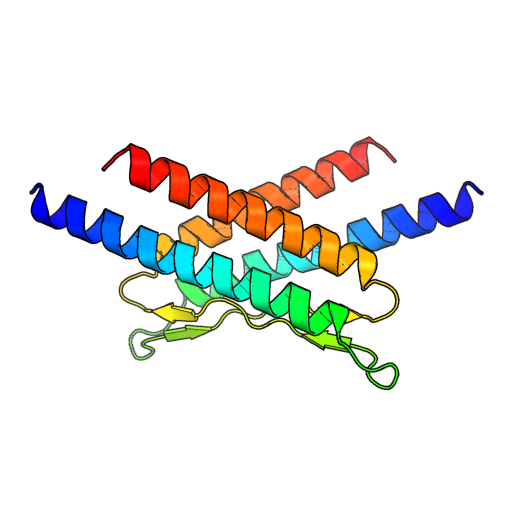15 ? -5.02 4.012 9.195 1 85.38 15 GLU B C 1
ATOM 699 O O . GLU B 1 15 ? -5.184 3.336 8.18 1 85.38 15 GLU B O 1
ATOM 704 N N . LEU B 1 16 ? -4.449 3.621 10.258 1 89 16 LEU B N 1
ATOM 705 C CA . LEU B 1 16 ? -3.91 2.268 10.305 1 89 16 LEU B CA 1
ATOM 706 C C . LEU B 1 16 ? -5.031 1.234 10.273 1 89 16 LEU B C 1
ATOM 708 O O . LEU B 1 16 ? -4.895 0.181 9.648 1 89 16 LEU B O 1
ATOM 712 N N . MET B 1 17 ? -6.066 1.588 10.875 1 92.81 17 MET B N 1
ATOM 713 C CA . MET B 1 17 ? -7.211 0.684 10.867 1 92.81 17 MET B CA 1
ATOM 714 C C . MET B 1 17 ? -7.789 0.549 9.461 1 92.81 17 MET B C 1
ATOM 716 O O . MET B 1 17 ? -8.195 -0.54 9.055 1 92.81 17 MET B O 1
ATOM 720 N N . LYS B 1 18 ? -7.785 1.601 8.805 1 89.38 18 LYS B N 1
ATOM 721 C CA . LYS B 1 18 ? -8.227 1.565 7.41 1 89.38 18 LYS B CA 1
ATOM 722 C C . LYS B 1 18 ? -7.293 0.717 6.559 1 89.38 18 LYS B C 1
ATOM 724 O O . LYS B 1 18 ? -7.742 -0.047 5.703 1 89.38 18 LYS B O 1
ATOM 729 N N . GLU B 1 19 ? -6.051 0.884 6.824 1 90.44 19 GLU B N 1
ATOM 730 C CA . GLU B 1 19 ? -5.047 0.121 6.09 1 90.44 19 GLU B CA 1
ATOM 731 C C . GLU B 1 19 ? -5.188 -1.375 6.355 1 90.44 19 GLU B C 1
ATOM 733 O O . GLU B 1 19 ? -5.109 -2.186 5.43 1 90.44 19 GLU B O 1
ATOM 738 N N . VAL B 1 20 ? -5.414 -1.716 7.578 1 95.19 20 VAL B N 1
ATOM 739 C CA . VAL B 1 20 ? -5.625 -3.109 7.953 1 95.19 20 VAL B CA 1
ATOM 740 C C . VAL B 1 20 ? -6.824 -3.674 7.199 1 95.19 20 VAL B C 1
ATOM 742 O O . VAL B 1 20 ? -6.73 -4.734 6.578 1 95.19 20 VAL B O 1
ATOM 745 N N . ARG B 1 21 ? -7.863 -2.938 7.266 1 94.81 21 ARG B N 1
ATOM 746 C CA . ARG B 1 21 ? -9.078 -3.389 6.586 1 94.81 21 ARG B CA 1
ATOM 747 C C . ARG B 1 21 ? -8.844 -3.521 5.086 1 94.81 21 ARG B C 1
ATOM 749 O O . ARG B 1 21 ? -9.289 -4.492 4.465 1 94.81 21 ARG B O 1
ATOM 756 N N . ALA B 1 22 ? -8.148 -2.588 4.5 1 92.56 22 ALA B N 1
ATOM 757 C CA . ALA B 1 22 ? -7.887 -2.596 3.064 1 92.56 22 ALA B CA 1
ATOM 758 C C . ALA B 1 22 ? -7.113 -3.846 2.656 1 92.56 22 ALA B C 1
ATOM 760 O O . ALA B 1 22 ? -7.43 -4.477 1.646 1 92.56 22 ALA B O 1
ATOM 761 N N . HIS B 1 23 ? -6.125 -4.203 3.475 1 94.44 23 HIS B N 1
ATOM 762 C CA . HIS B 1 23 ? -5.336 -5.387 3.158 1 94.44 23 HIS B CA 1
ATOM 763 C C . HIS B 1 23 ? -6.152 -6.66 3.367 1 94.44 23 HIS B C 1
ATOM 765 O O . HIS B 1 23 ? -6.039 -7.609 2.588 1 94.44 23 HIS B O 1
ATOM 771 N N . GLN B 1 24 ? -7.047 -6.637 4.391 1 96.94 24 GLN B N 1
ATOM 772 C CA . GLN B 1 24 ? -7.918 -7.785 4.637 1 96.94 24 GLN B CA 1
ATOM 773 C C . GLN B 1 24 ? -8.891 -7.992 3.48 1 96.94 24 GLN B C 1
ATOM 775 O O . GLN B 1 24 ? -9.086 -9.117 3.02 1 96.94 24 GLN B O 1
ATOM 780 N N . VAL B 1 25 ? -9.383 -6.949 3.055 1 95.62 25 VAL B N 1
ATOM 781 C CA . VAL B 1 25 ? -10.32 -7.008 1.935 1 95.62 25 VAL B CA 1
ATOM 782 C C . VAL B 1 25 ? -9.594 -7.488 0.68 1 95.62 25 VAL B C 1
ATOM 784 O O . VAL B 1 25 ? -10.086 -8.383 -0.02 1 95.62 25 VAL B O 1
ATOM 787 N N . ALA B 1 26 ? -8.484 -6.992 0.435 1 94.62 26 ALA B N 1
ATOM 788 C CA . ALA B 1 26 ? -7.727 -7.379 -0.75 1 94.62 26 ALA B CA 1
ATOM 789 C C . ALA B 1 26 ? -7.406 -8.867 -0.736 1 94.62 26 ALA B C 1
ATOM 791 O O . ALA B 1 26 ? -7.555 -9.555 -1.754 1 94.62 26 ALA B O 1
ATOM 792 N N . ILE B 1 27 ? -7.043 -9.352 0.402 1 96.31 27 ILE B N 1
ATOM 793 C CA . ILE B 1 27 ? -6.715 -10.766 0.528 1 96.31 27 ILE B CA 1
ATOM 794 C C . ILE B 1 27 ? -7.961 -11.609 0.266 1 96.31 27 ILE B C 1
ATOM 796 O O . ILE B 1 27 ? -7.902 -12.602 -0.461 1 96.31 27 ILE B O 1
ATOM 800 N N . GLY B 1 28 ? -9.031 -11.219 0.858 1 96.38 28 GLY B N 1
ATOM 801 C CA . GLY B 1 28 ? -10.281 -11.922 0.61 1 96.38 28 GLY B CA 1
ATOM 802 C C . GLY B 1 28 ? -10.688 -11.922 -0.852 1 96.38 28 GLY B C 1
ATOM 803 O O . GLY B 1 28 ? -11.086 -12.961 -1.39 1 96.38 28 GLY B O 1
ATOM 804 N N . GLU B 1 29 ? -10.609 -10.75 -1.514 1 94.56 29 GLU B N 1
ATOM 805 C CA . GLU B 1 29 ? -10.977 -10.633 -2.92 1 94.56 29 GLU B CA 1
ATOM 806 C C . GLU B 1 29 ? -10.062 -11.461 -3.811 1 94.56 29 GLU B C 1
ATOM 808 O O . GLU B 1 29 ? -10.523 -12.141 -4.727 1 94.56 29 GLU B O 1
ATOM 813 N N . LEU B 1 30 ? -8.836 -11.469 -3.471 1 93.75 30 LEU B N 1
ATOM 814 C CA . LEU B 1 30 ? -7.859 -12.242 -4.234 1 93.75 30 LEU B CA 1
ATOM 815 C C . LEU B 1 30 ? -8.133 -13.734 -4.102 1 93.75 30 LEU B C 1
ATOM 817 O O . LEU B 1 30 ? -8.109 -14.461 -5.094 1 93.75 30 LEU B O 1
ATOM 821 N N . ASN B 1 31 ? -8.461 -14.133 -2.92 1 95.25 31 ASN B N 1
ATOM 822 C CA . ASN B 1 31 ? -8.711 -15.547 -2.654 1 95.25 31 ASN B CA 1
ATOM 823 C C . ASN B 1 31 ? -10 -16.016 -3.312 1 95.25 31 ASN B C 1
ATOM 825 O O . ASN B 1 31 ? -10.195 -17.219 -3.506 1 95.25 31 ASN B O 1
ATOM 829 N N . ASN B 1 32 ? -10.797 -15.023 -3.629 1 94.94 32 ASN B N 1
ATOM 830 C CA . ASN B 1 32 ? -12.109 -15.383 -4.16 1 94.94 32 ASN B CA 1
ATOM 831 C C . ASN B 1 32 ? -12.281 -14.906 -5.598 1 94.94 32 ASN B C 1
ATOM 833 O O . ASN B 1 32 ? -13.406 -14.773 -6.082 1 94.94 32 ASN B O 1
ATOM 837 N N . LEU B 1 33 ? -11.281 -14.648 -6.23 1 92.56 33 LEU B N 1
ATOM 838 C CA . LEU B 1 33 ? -11.359 -14.18 -7.609 1 92.56 33 LEU B CA 1
ATOM 839 C C . LEU B 1 33 ? -11.859 -15.281 -8.539 1 92.56 33 LEU B C 1
ATOM 841 O O . LEU B 1 33 ? -11.258 -16.359 -8.609 1 92.56 33 LEU B O 1
ATOM 845 N N . PRO B 1 34 ? -12.93 -15.031 -9.172 1 94.75 34 PRO B N 1
ATOM 846 C CA . PRO B 1 34 ? -13.438 -16.047 -10.094 1 94.75 34 PRO B CA 1
ATOM 847 C C . PRO B 1 34 ? -12.438 -16.391 -11.203 1 94.75 34 PRO B C 1
ATOM 849 O O . PRO B 1 34 ? -11.664 -15.523 -11.625 1 94.75 34 PRO B O 1
ATOM 852 N N . PRO B 1 35 ? -12.508 -17.578 -11.648 1 93 35 PRO B N 1
ATOM 853 C CA . PRO B 1 35 ? -11.586 -18 -12.703 1 93 35 PRO B CA 1
ATOM 854 C C . PRO B 1 35 ? -11.734 -17.172 -13.977 1 93 35 PRO B C 1
ATOM 856 O O . PRO B 1 35 ? -10.789 -17.094 -14.773 1 93 35 PRO B O 1
ATOM 859 N N . SER B 1 36 ? -12.82 -16.547 -14.133 1 93.88 36 SER B N 1
ATOM 860 C CA . SER B 1 36 ? -13.094 -15.789 -15.344 1 93.88 36 SER B CA 1
ATOM 861 C C . SER B 1 36 ? -12.414 -14.422 -15.297 1 93.88 36 SER B C 1
ATOM 863 O O . SER B 1 36 ? -12.289 -13.75 -16.328 1 93.88 36 SER B O 1
ATOM 865 N N . ARG B 1 37 ? -11.984 -14.117 -14.125 1 92.31 37 ARG B N 1
ATOM 866 C CA . ARG B 1 37 ? -11.383 -12.797 -13.984 1 92.31 37 ARG B CA 1
ATOM 867 C C . ARG B 1 37 ? -9.859 -12.875 -14.023 1 92.31 37 ARG B C 1
ATOM 869 O O . ARG B 1 37 ? -9.242 -13.523 -13.172 1 92.31 37 ARG B O 1
ATOM 876 N N . ALA B 1 38 ? -9.258 -12.062 -14.906 1 91.12 38 ALA B N 1
ATOM 877 C CA . ALA B 1 38 ? -7.824 -12.156 -15.18 1 91.12 38 ALA B CA 1
ATOM 878 C C . ALA B 1 38 ? -7.035 -11.219 -14.266 1 91.12 38 ALA B C 1
ATOM 880 O O . ALA B 1 38 ? -5.844 -11.43 -14.023 1 91.12 38 ALA B O 1
ATOM 881 N N . ALA B 1 39 ? -7.695 -10.219 -13.797 1 90 39 ALA B N 1
ATOM 882 C CA . ALA B 1 39 ? -6.969 -9.195 -13.055 1 90 39 ALA B CA 1
ATOM 883 C C . ALA B 1 39 ? -7.754 -8.75 -11.82 1 90 39 ALA B C 1
ATOM 885 O O . ALA B 1 39 ? -8.969 -8.945 -11.758 1 90 39 ALA B O 1
ATOM 886 N N . TYR B 1 40 ? -7.066 -8.32 -10.852 1 91.31 40 TYR B N 1
ATOM 887 C CA . TYR B 1 40 ? -7.602 -7.738 -9.625 1 91.31 40 TYR B CA 1
ATOM 888 C C . TYR B 1 40 ? -6.965 -6.383 -9.336 1 91.31 40 TYR B C 1
ATOM 890 O O . TYR B 1 40 ? -5.738 -6.262 -9.297 1 91.31 40 TYR B O 1
ATOM 898 N N . GLN B 1 41 ? -7.75 -5.449 -9.211 1 87.75 41 GLN B N 1
ATOM 899 C CA . GLN B 1 41 ? -7.266 -4.145 -8.773 1 87.75 41 GLN B CA 1
ATOM 900 C C . GLN B 1 41 ? -7.613 -3.891 -7.309 1 87.75 41 GLN B C 1
ATOM 902 O O . GLN B 1 41 ? -8.789 -3.824 -6.945 1 87.75 41 GLN B O 1
ATOM 907 N N . LYS B 1 42 ? -6.715 -3.627 -6.57 1 87.38 42 LYS B N 1
ATOM 908 C CA . LYS B 1 42 ? -6.879 -3.367 -5.141 1 87.38 42 LYS B CA 1
ATOM 909 C C . LYS B 1 42 ? -7.441 -1.97 -4.898 1 87.38 42 LYS B C 1
ATOM 911 O O . LYS B 1 42 ? -7.074 -1.019 -5.59 1 87.38 42 LYS B O 1
ATOM 916 N N . THR B 1 43 ? -8.297 -1.874 -3.842 1 84.88 43 THR B N 1
ATOM 917 C CA . THR B 1 43 ? -8.711 -0.567 -3.34 1 84.88 43 THR B CA 1
ATOM 918 C C . THR B 1 43 ? -7.668 -0.002 -2.381 1 84.88 43 THR B C 1
ATOM 920 O O . THR B 1 43 ? -7.27 -0.67 -1.425 1 84.88 43 THR B O 1
ATOM 923 N N . CYS B 1 44 ? -7.27 1.228 -2.615 1 86.88 44 CYS B N 1
ATOM 924 C CA . CYS B 1 44 ? -6.203 1.806 -1.803 1 86.88 44 CYS B CA 1
ATOM 925 C C . CYS B 1 44 ? -6.746 2.9 -0.893 1 86.88 44 CYS B C 1
ATOM 927 O O . CYS B 1 44 ? -7.941 3.203 -0.922 1 86.88 44 CYS B O 1
ATOM 929 N N . ASN B 1 45 ? -5.836 3.438 -0.15 1 80.75 45 ASN B N 1
ATOM 930 C CA . ASN B 1 45 ? -6.156 4.445 0.856 1 80.75 45 ASN B CA 1
ATOM 931 C C . ASN B 1 45 ? -6.559 5.77 0.216 1 80.75 45 ASN B C 1
ATOM 933 O O . ASN B 1 45 ? -6.012 6.16 -0.817 1 80.75 45 ASN B O 1
ATOM 937 N N . ILE B 1 46 ? -7.559 6.23 0.859 1 85.31 46 ILE B N 1
ATOM 938 C CA . ILE B 1 46 ? -7.934 7.605 0.538 1 85.31 46 ILE B CA 1
ATOM 939 C C . ILE B 1 46 ? -7.312 8.555 1.557 1 85.31 46 ILE B C 1
ATOM 941 O O . ILE B 1 46 ? -7.316 8.281 2.758 1 85.31 46 ILE B O 1
ATOM 945 N N . PHE B 1 47 ? -6.785 9.625 1.024 1 87.19 47 PHE B N 1
ATOM 946 C CA . PHE B 1 47 ? -6.195 10.641 1.885 1 87.19 47 P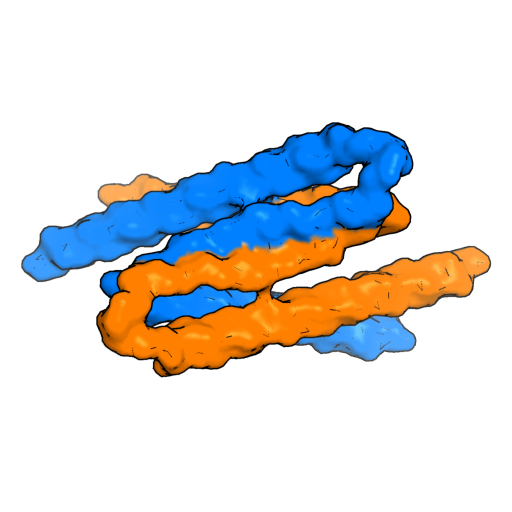HE B CA 1
ATOM 947 C C . PHE B 1 47 ? -6.941 11.961 1.75 1 87.19 47 PHE B C 1
ATOM 949 O O . PHE B 1 47 ? -7.348 12.344 0.65 1 87.19 47 PHE B O 1
ATOM 956 N N . PHE B 1 48 ? -7.051 12.555 2.941 1 88.38 48 PHE B N 1
ATOM 957 C CA . PHE B 1 48 ? -7.668 13.875 2.93 1 88.38 48 PHE B CA 1
ATOM 958 C C . PHE B 1 48 ? -6.609 14.969 3.002 1 88.38 48 PHE B C 1
ATOM 960 O O . PHE B 1 48 ? -5.531 14.758 3.562 1 88.38 48 PHE B O 1
ATOM 967 N N . ARG B 1 49 ? -6.988 16.125 2.65 1 87.06 49 ARG B N 1
ATOM 968 C CA . ARG B 1 49 ? -6.055 17.234 2.57 1 87.06 49 ARG B CA 1
ATOM 969 C C . ARG B 1 49 ? -5.465 17.562 3.939 1 87.06 49 ARG B C 1
ATOM 971 O O . ARG B 1 49 ? -4.281 17.891 4.047 1 87.06 49 ARG B O 1
ATOM 978 N N . LYS B 1 50 ? -6.262 17.469 5.016 1 84.81 50 LYS B N 1
ATOM 979 C CA . LYS B 1 50 ? -5.801 17.781 6.367 1 84.81 50 LYS B CA 1
ATOM 980 C C . LYS B 1 50 ? -4.688 16.828 6.801 1 84.81 50 LYS B C 1
ATOM 982 O O . LYS B 1 50 ? -3.914 17.141 7.707 1 84.81 50 LYS B O 1
ATOM 987 N N . ASP B 1 51 ? -4.5 15.711 5.996 1 85.81 51 ASP B N 1
ATOM 988 C CA . ASP B 1 51 ? -3.543 14.68 6.371 1 85.81 51 ASP B CA 1
ATOM 989 C C . ASP B 1 51 ? -2.455 14.531 5.309 1 85.81 51 ASP B C 1
ATOM 991 O O . ASP B 1 51 ? -1.791 13.492 5.238 1 85.81 51 ASP B O 1
ATOM 995 N N . ILE B 1 52 ? -2.25 15.492 4.465 1 88 52 ILE B N 1
ATOM 996 C CA . ILE B 1 52 ? -1.371 15.359 3.311 1 88 52 ILE B CA 1
ATOM 997 C C . ILE B 1 52 ? 0.055 15.07 3.775 1 88 52 ILE B C 1
ATOM 999 O O . ILE B 1 52 ? 0.749 14.234 3.191 1 88 52 ILE B O 1
ATOM 1003 N N . LYS B 1 53 ? 0.392 15.727 4.844 1 89.12 53 LYS B N 1
ATOM 1004 C CA . LYS B 1 53 ? 1.76 15.539 5.316 1 89.12 53 LYS B CA 1
ATOM 1005 C C . LYS B 1 53 ? 1.98 14.102 5.793 1 89.12 53 LYS B C 1
ATOM 1007 O O . LYS B 1 53 ? 2.986 13.477 5.453 1 89.12 53 LYS B O 1
ATOM 1012 N N . SER B 1 54 ? 1.029 13.648 6.527 1 88.44 54 SER B N 1
ATOM 1013 C CA . SER B 1 54 ? 1.141 12.281 7.02 1 88.44 54 SER B CA 1
ATOM 1014 C C . SER B 1 54 ? 1.015 11.273 5.883 1 88.44 54 SER B C 1
ATOM 1016 O O . SER B 1 54 ? 1.664 10.219 5.902 1 88.44 54 SER B O 1
ATOM 1018 N N . ALA B 1 55 ? 0.237 11.602 4.918 1 89.06 55 ALA B N 1
ATOM 1019 C CA . ALA B 1 55 ? 0.078 10.734 3.754 1 89.06 55 ALA B CA 1
ATOM 1020 C C . ALA B 1 55 ? 1.372 10.656 2.951 1 89.06 55 ALA B C 1
ATOM 1022 O O . ALA B 1 55 ? 1.812 9.562 2.578 1 89.06 55 ALA B O 1
ATOM 1023 N N . VAL B 1 56 ? 2.006 11.758 2.775 1 93.5 56 VAL B N 1
ATOM 1024 C CA . VAL B 1 56 ? 3.268 11.797 2.043 1 93.5 56 VAL B CA 1
ATOM 1025 C C . VAL B 1 56 ? 4.324 10.992 2.793 1 93.5 56 VAL B C 1
ATOM 1027 O O . VAL B 1 56 ? 5.059 10.203 2.191 1 93.5 56 VAL B O 1
ATOM 1030 N N . ALA B 1 57 ? 4.309 11.117 4.059 1 92 57 ALA B N 1
ATOM 1031 C CA . ALA B 1 57 ? 5.277 10.391 4.879 1 92 57 ALA B CA 1
ATOM 1032 C C . ALA B 1 57 ? 5.059 8.883 4.781 1 92 57 ALA B C 1
ATOM 1034 O O . ALA B 1 57 ? 6.016 8.117 4.664 1 92 57 ALA B O 1
ATOM 1035 N N . SER B 1 58 ? 3.865 8.516 4.871 1 88.56 58 SER B N 1
ATOM 1036 C CA . SER B 1 58 ? 3.541 7.094 4.793 1 88.56 58 SER B CA 1
ATOM 1037 C C . SER B 1 58 ? 3.902 6.523 3.426 1 88.56 58 SER B C 1
ATOM 1039 O O . SER B 1 58 ? 4.465 5.43 3.334 1 88.56 58 SER B O 1
ATOM 1041 N N . GLN B 1 59 ? 3.645 7.281 2.357 1 92.5 59 GLN B N 1
ATOM 1042 C CA . GLN B 1 59 ? 3.98 6.824 1.012 1 92.5 59 GLN B CA 1
ATOM 1043 C C . GLN B 1 59 ? 5.492 6.793 0.804 1 92.5 59 GLN B C 1
ATOM 1045 O O . GLN B 1 59 ? 6.008 5.91 0.115 1 92.5 59 GLN B O 1
ATOM 1050 N N . GLN B 1 60 ? 6.141 7.707 1.42 1 95.69 60 GLN B N 1
ATOM 1051 C CA . GLN B 1 60 ? 7.598 7.73 1.331 1 95.69 60 GLN B CA 1
ATOM 1052 C C . GLN B 1 60 ? 8.211 6.508 2.01 1 95.69 60 GLN B C 1
ATOM 1054 O O . GLN B 1 60 ? 9.156 5.918 1.495 1 95.69 60 GLN B O 1
ATOM 1059 N N . LYS B 1 61 ? 7.66 6.16 3.08 1 90.81 61 LYS B N 1
ATOM 1060 C CA . LYS B 1 61 ? 8.148 4.973 3.779 1 90.81 61 LYS B CA 1
ATOM 1061 C C . LYS B 1 61 ? 7.957 3.719 2.936 1 90.81 61 LYS B C 1
ATOM 1063 O O . LYS B 1 61 ? 8.859 2.883 2.842 1 90.81 61 LYS B O 1
ATOM 1068 N N . GLN B 1 62 ? 6.848 3.652 2.406 1 90.19 62 GLN B N 1
ATOM 1069 C CA . GLN B 1 62 ? 6.57 2.508 1.546 1 90.19 62 GLN B CA 1
ATOM 1070 C C . GLN B 1 62 ? 7.488 2.502 0.325 1 90.19 62 GLN B C 1
ATOM 1072 O O . GLN B 1 62 ? 7.941 1.442 -0.112 1 90.19 62 GLN B O 1
ATOM 1077 N N . LEU B 1 63 ? 7.754 3.629 -0.237 1 95.06 63 LEU B N 1
ATOM 1078 C CA . LEU B 1 63 ? 8.688 3.771 -1.353 1 95.06 63 LEU B CA 1
ATOM 1079 C C . LEU B 1 63 ? 10.07 3.273 -0.97 1 95.06 63 LEU B C 1
ATOM 1081 O O . LEU B 1 63 ? 10.68 2.492 -1.707 1 95.06 63 LEU B O 1
ATOM 1085 N N . ASP B 1 64 ? 10.469 3.664 0.19 1 96.56 64 ASP B N 1
ATOM 1086 C CA . ASP B 1 64 ? 11.797 3.268 0.658 1 96.56 64 ASP B CA 1
ATOM 1087 C C . ASP B 1 64 ? 11.883 1.757 0.858 1 96.56 64 ASP B C 1
ATOM 1089 O O . ASP B 1 64 ? 12.891 1.136 0.525 1 96.56 64 ASP B O 1
ATOM 1093 N N . ILE B 1 65 ? 10.922 1.209 1.398 1 89.62 65 ILE B N 1
ATOM 1094 C CA . ILE B 1 65 ? 10.875 -0.231 1.624 1 89.62 65 ILE B CA 1
ATOM 1095 C C . ILE B 1 65 ? 10.938 -0.965 0.287 1 89.62 65 ILE B C 1
ATOM 1097 O O . ILE B 1 65 ? 11.695 -1.929 0.138 1 89.62 65 ILE B O 1
ATOM 1101 N N . ALA B 1 66 ? 10.148 -0.518 -0.647 1 92.12 66 ALA B N 1
ATOM 1102 C CA . ALA B 1 66 ? 10.125 -1.153 -1.962 1 92.12 66 ALA B CA 1
ATOM 1103 C C . ALA B 1 66 ? 11.484 -1.043 -2.65 1 92.12 66 ALA B C 1
ATOM 1105 O O . ALA B 1 66 ? 11.969 -2.01 -3.244 1 92.12 66 ALA B O 1
ATOM 1106 N N . LYS B 1 67 ? 12.086 0.125 -2.555 1 95.75 67 LYS B N 1
ATOM 1107 C CA . LYS B 1 67 ? 13.414 0.325 -3.135 1 95.75 67 LYS B CA 1
ATOM 1108 C C . LYS B 1 67 ? 14.438 -0.604 -2.494 1 95.75 67 LYS B C 1
ATOM 1110 O O . LYS B 1 67 ? 15.289 -1.172 -3.186 1 95.75 67 LYS B O 1
ATOM 1115 N N . ALA B 1 68 ? 14.297 -0.719 -1.251 1 94.94 68 ALA B N 1
ATOM 1116 C CA . ALA B 1 68 ? 15.227 -1.585 -0.536 1 94.94 68 ALA B CA 1
ATOM 1117 C C . ALA B 1 68 ? 15.07 -3.039 -0.969 1 94.94 68 ALA B C 1
ATOM 1119 O O . ALA B 1 68 ? 16.062 -3.752 -1.147 1 94.94 68 ALA B O 1
ATOM 1120 N N . LYS B 1 69 ? 13.938 -3.453 -1.103 1 89.62 69 LYS B N 1
ATOM 1121 C CA . LYS B 1 69 ? 13.672 -4.816 -1.559 1 89.62 69 LYS B CA 1
ATOM 1122 C C . LYS B 1 69 ? 14.211 -5.035 -2.971 1 89.62 69 LYS B C 1
ATOM 1124 O O . LYS B 1 69 ? 14.766 -6.094 -3.27 1 89.62 69 LYS B O 1
ATOM 1129 N N . LEU B 1 70 ? 14.023 -4.094 -3.812 1 92.31 70 LEU B N 1
ATOM 1130 C CA . LEU B 1 70 ? 14.508 -4.168 -5.188 1 92.31 70 LEU B CA 1
ATOM 1131 C C . LEU B 1 70 ? 16.031 -4.258 -5.223 1 92.31 70 LEU B C 1
ATOM 1133 O O . LEU B 1 70 ? 16.594 -5.066 -5.969 1 92.31 70 LEU B O 1
ATOM 1137 N N . GLN B 1 71 ? 16.641 -3.484 -4.434 1 93.94 71 GLN B N 1
ATOM 1138 C CA . GLN B 1 71 ? 18.109 -3.479 -4.359 1 93.94 71 GLN B CA 1
ATOM 1139 C C . GLN B 1 71 ? 18.641 -4.832 -3.893 1 93.94 71 GLN B C 1
ATOM 1141 O O . GLN B 1 71 ? 19.641 -5.32 -4.414 1 93.94 71 GLN B O 1
ATOM 1146 N N . LYS B 1 72 ? 17.938 -5.402 -2.951 1 91.75 72 LYS B N 1
ATOM 1147 C CA . LYS B 1 72 ? 18.344 -6.707 -2.432 1 91.75 72 LYS B CA 1
ATOM 1148 C C . LYS B 1 72 ? 18.234 -7.785 -3.504 1 91.75 72 LYS B C 1
ATOM 1150 O O . LYS B 1 72 ? 19.078 -8.68 -3.592 1 91.75 72 LYS B O 1
ATOM 1155 N N . LEU B 1 73 ? 17.25 -7.676 -4.297 1 87.5 73 LEU B N 1
ATOM 1156 C CA . LEU B 1 73 ? 17.047 -8.648 -5.367 1 87.5 73 LEU B CA 1
ATOM 1157 C C . LEU B 1 73 ? 18.109 -8.484 -6.453 1 87.5 73 LEU B C 1
ATOM 1159 O O . LEU B 1 73 ? 18.562 -9.469 -7.035 1 87.5 73 LEU B O 1
ATOM 1163 N N . ASP B 1 74 ? 18.469 -7.359 -6.684 1 89 74 ASP B N 1
ATOM 1164 C CA . ASP B 1 74 ? 19.484 -7.086 -7.703 1 89 74 ASP B CA 1
ATOM 1165 C C . ASP B 1 74 ? 20.859 -7.57 -7.258 1 89 74 ASP B C 1
ATOM 1167 O O . ASP B 1 74 ? 21.672 -7.98 -8.086 1 89 74 ASP B O 1
ATOM 1171 N N . GLN B 1 75 ? 20.984 -7.523 -6.02 1 85.88 75 GLN B N 1
ATOM 1172 C CA . GLN B 1 75 ? 22.266 -7.961 -5.484 1 85.88 75 GLN B CA 1
ATOM 1173 C C . GLN B 1 75 ? 22.344 -9.484 -5.391 1 85.88 75 GLN B C 1
ATOM 1175 O O . GLN B 1 75 ? 23.422 -10.062 -5.406 1 85.88 75 GLN B O 1
ATOM 1180 N N . ALA B 1 76 ? 21.188 -10.117 -5.281 1 77.25 76 ALA B N 1
ATOM 1181 C CA . ALA B 1 76 ? 21.141 -11.57 -5.152 1 77.25 76 ALA B CA 1
ATOM 1182 C C . ALA B 1 76 ? 21.156 -12.242 -6.523 1 77.25 76 ALA B C 1
ATOM 1184 O O . ALA B 1 76 ? 21.391 -13.445 -6.629 1 77.25 76 ALA B O 1
ATOM 1185 N N . SER B 1 77 ? 20.766 -11.625 -7.566 1 66.06 77 SER B N 1
ATOM 1186 C CA . SER B 1 77 ? 20.781 -12.203 -8.906 1 66.06 77 SER B CA 1
ATOM 1187 C C . SER B 1 77 ? 22.156 -12.062 -9.562 1 66.06 77 SER B C 1
ATOM 1189 O O . SER B 1 77 ? 22.594 -12.953 -10.297 1 66.06 77 SER B O 1
#

Radius of gyration: 17.24 Å; Cα contacts (8 Å, |Δi|>4): 125; chains: 2; bounding box: 36×49×40 Å

Sequence (154 aa):
MAAAAGKEVDMKKMELMKEVRAHQVAIGELNNLPPSRAAYQKTCNIFFRKDIKSAVASQQKQLDIAKAKLQKLDQASMAAAAGKEVDMKKMELMKEVRAHQVAIGELNNLPPSRAAYQKTCNIFFRKDIKSAVASQQKQLDIAKAKLQKLDQAS

Secondary structure (DSSP, 8-state):
-HHHHHHHHHHHHHHHHHHHHHHHHHHHHHHT--TT--EEE----EEEGGGHHHHHHHHHHHHHHHHHHHHHHHHH-/-HHHHHHHHHHHHHHHHHHHHHHHHHHHHHHT--TT--EEEPP--EEEGGGHHHHHHHHHHHHHHHHHHHHHHHHH-

Foldseek 3Di:
DVVVVVVVVVVVVVQVVVVVVQVVVQVVCVVPPDPVDDDDDGDDDDDDPVCVVVVVVVVVVVVVVVVVVVVVVVVVD/DVVVVVVVVVVVVVQVVVVVVQVVVQVVCVVPPDPVDDDDDGDDDDDDPVCVVVVVVVVVVVVVVVVVVVVVVVVVD

InterPro domains:
  IPR009053 Prefoldin [G3DSA:1.10.287.370] (5-77)

pLDDT: mean 87.67, std 9.45, range [40.72, 96.94]